Protein AF-A0A2V5QTD4-F1 (afdb_monomer_lite)

pLDDT: mean 82.25, std 8.92, range [62.06, 93.44]

Sequence (64 aa):
MLKFPDHEDRIFRLSLPANPMKAKYRAWSDWKKPDFVAKAGEQPSRPSGASDYQIRYKVDYQDQ

Foldseek 3Di:
DDDDPPFKDFAADDPDDPDCPPPVLQDKDPKAGGQWIDGVPDDTDGDPDDGPDTDIDGDDDDDD

Secondary structure (DSSP, 8-state):
-EE-SSSEEEE------S-TTSGGGGSPPPPB--SEEEETTS--B---S--S--B---------

Structure (mmCIF, N/CA/C/O backbone):
data_AF-A0A2V5QTD4-F1
#
_entry.id   AF-A0A2V5QTD4-F1
#
loop_
_atom_site.group_PDB
_atom_site.id
_atom_site.type_symbol
_atom_site.label_atom_id
_atom_site.label_alt_id
_atom_site.label_comp_id
_atom_site.label_asym_id
_atom_site.label_entity_id
_atom_site.label_seq_id
_atom_site.pdbx_PDB_ins_code
_atom_site.Cartn_x
_atom_site.Cartn_y
_atom_site.Cartn_z
_atom_site.occupancy
_atom_site.B_iso_or_equiv
_atom_site.auth_seq_id
_atom_site.auth_comp_id
_atom_site.auth_asym_id
_atom_site.auth_atom_id
_atom_site.pdbx_PDB_model_num
ATOM 1 N N . MET A 1 1 ? -1.487 8.269 4.146 1.00 62.06 1 MET A N 1
ATOM 2 C CA . MET A 1 1 ? -2.276 7.985 5.361 1.00 62.06 1 MET A CA 1
ATOM 3 C C . MET A 1 1 ? -3.700 7.755 4.910 1.00 62.06 1 MET A C 1
ATOM 5 O O . MET A 1 1 ? -4.231 8.626 4.231 1.00 62.06 1 MET A O 1
ATOM 9 N N . LEU A 1 2 ? -4.257 6.577 5.179 1.00 69.56 2 LEU A N 1
ATOM 10 C CA . LEU A 1 2 ? -5.664 6.291 4.898 1.00 69.56 2 LEU A CA 1
ATOM 11 C C . LEU A 1 2 ? -6.427 6.427 6.215 1.00 69.56 2 LEU A C 1
ATOM 13 O O . LEU A 1 2 ? -6.063 5.762 7.186 1.00 69.56 2 LEU A O 1
ATOM 17 N N . LYS A 1 3 ? -7.419 7.324 6.235 1.00 65.25 3 LYS A N 1
ATOM 18 C CA . LYS A 1 3 ? -8.292 7.560 7.387 1.00 65.25 3 LYS A CA 1
ATOM 19 C C . LYS A 1 3 ? -9.560 6.735 7.215 1.00 65.25 3 LYS A C 1
ATOM 21 O O . LYS A 1 3 ? -10.232 6.882 6.194 1.00 65.25 3 LYS A O 1
ATOM 26 N N . PHE A 1 4 ? -9.869 5.886 8.186 1.00 68.69 4 PHE A N 1
ATOM 27 C CA . PHE A 1 4 ? -11.084 5.073 8.193 1.00 68.69 4 PHE A CA 1
ATOM 28 C C . PHE A 1 4 ? -12.060 5.587 9.262 1.00 68.69 4 PHE A C 1
ATOM 30 O O . PHE A 1 4 ? -11.613 6.213 10.224 1.00 68.69 4 PHE A O 1
ATOM 37 N N . PRO A 1 5 ? -13.377 5.353 9.107 1.00 65.69 5 PRO A N 1
ATOM 38 C CA . PRO A 1 5 ? -14.389 5.862 10.037 1.00 65.69 5 PRO A CA 1
ATOM 39 C C . PRO A 1 5 ? -14.181 5.400 11.489 1.00 65.69 5 PRO A C 1
ATOM 41 O O . PRO A 1 5 ? -14.455 6.162 12.411 1.00 65.69 5 PRO A O 1
ATOM 44 N N . ASP A 1 6 ? -13.620 4.202 11.689 1.00 65.06 6 ASP A N 1
ATOM 45 C CA . ASP A 1 6 ? -13.537 3.528 12.993 1.00 65.06 6 ASP A CA 1
ATOM 46 C C . ASP A 1 6 ? -12.254 3.842 13.790 1.00 65.06 6 ASP A C 1
ATOM 48 O O . ASP A 1 6 ? -11.628 2.968 14.384 1.00 65.06 6 ASP A O 1
ATOM 52 N N . HIS A 1 7 ? -11.874 5.119 13.850 1.00 68.38 7 HIS A N 1
ATOM 53 C CA . HIS A 1 7 ? -10.918 5.675 14.828 1.00 68.38 7 HIS A CA 1
ATOM 54 C C . HIS A 1 7 ? -9.440 5.250 14.742 1.00 68.38 7 HIS A C 1
ATOM 56 O O . HIS A 1 7 ? -8.642 5.703 15.570 1.00 68.38 7 HIS A O 1
ATOM 62 N N . GLU A 1 8 ? -9.037 4.457 13.747 1.00 81.44 8 GLU A N 1
ATOM 63 C CA . GLU A 1 8 ? -7.634 4.082 13.561 1.00 81.44 8 GLU A CA 1
ATOM 64 C C . GLU A 1 8 ? -7.102 4.420 12.163 1.00 81.44 8 GLU A C 1
ATOM 66 O O . GLU A 1 8 ? -7.593 3.945 11.136 1.00 81.44 8 GLU A O 1
ATOM 71 N N . ASP A 1 9 ? -6.015 5.186 12.125 1.00 86.19 9 ASP A N 1
ATOM 72 C CA . ASP A 1 9 ? -5.311 5.506 10.894 1.00 86.19 9 ASP A CA 1
ATOM 73 C C . ASP A 1 9 ? -4.287 4.421 10.572 1.00 86.19 9 ASP A C 1
ATOM 75 O O . ASP A 1 9 ? -3.491 3.991 11.415 1.00 86.19 9 ASP A O 1
ATOM 79 N N . ARG A 1 10 ? -4.273 3.991 9.309 1.00 87.81 10 ARG A N 1
ATOM 80 C CA . ARG A 1 10 ? -3.288 3.033 8.797 1.00 87.81 10 ARG A CA 1
ATOM 81 C C . ARG A 1 10 ? -2.183 3.798 8.071 1.00 87.81 10 ARG A C 1
ATOM 83 O O . 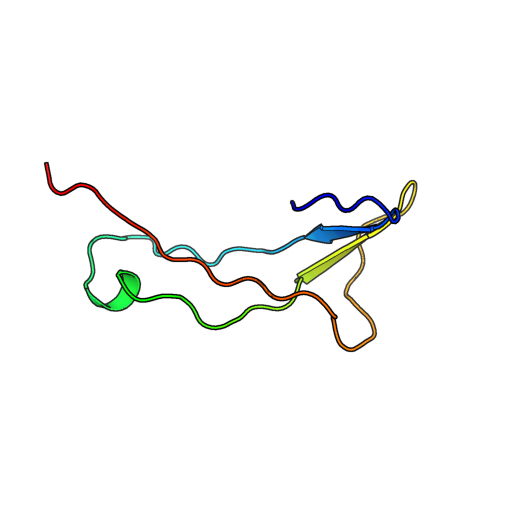ARG A 1 10 ? -2.430 4.520 7.093 1.00 87.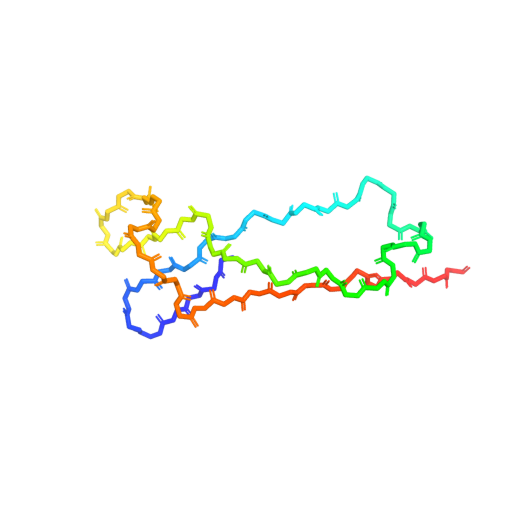81 10 ARG A O 1
ATOM 90 N N . ILE A 1 11 ? -0.952 3.653 8.553 1.00 89.94 11 ILE A N 1
ATOM 91 C CA . ILE A 1 11 ? 0.222 4.347 8.018 1.00 89.94 11 ILE A CA 1
ATOM 92 C C . ILE A 1 11 ? 1.100 3.339 7.281 1.00 89.94 11 ILE A C 1
ATOM 94 O O . ILE A 1 11 ? 1.545 2.343 7.849 1.00 89.94 11 ILE A O 1
ATOM 98 N N . PHE A 1 12 ? 1.367 3.640 6.012 1.00 91.62 12 PHE A N 1
ATOM 99 C CA . PHE A 1 12 ? 2.165 2.814 5.115 1.00 91.62 12 PHE A CA 1
ATOM 100 C C . PHE A 1 12 ? 3.356 3.616 4.600 1.00 91.62 12 PHE A C 1
ATOM 102 O O . PHE A 1 12 ? 3.198 4.749 4.134 1.00 91.62 12 PHE A O 1
ATOM 109 N N . ARG A 1 13 ? 4.540 3.016 4.634 1.00 91.38 13 ARG A N 1
ATOM 110 C CA . ARG A 1 13 ? 5.761 3.543 4.039 1.00 91.38 13 ARG A CA 1
ATOM 111 C C . ARG A 1 13 ? 5.919 2.957 2.642 1.00 91.38 13 ARG A C 1
ATOM 113 O O . ARG A 1 13 ? 6.260 1.791 2.453 1.00 91.38 13 ARG A O 1
ATOM 120 N N . LEU A 1 14 ? 5.680 3.791 1.637 1.00 88.88 14 LEU A N 1
ATOM 121 C CA . LEU A 1 14 ? 5.845 3.388 0.245 1.00 88.88 14 LEU A CA 1
ATOM 122 C C . LEU A 1 14 ? 7.330 3.381 -0.125 1.00 88.88 14 LEU A C 1
ATOM 124 O O . LEU A 1 14 ? 8.027 4.382 0.015 1.00 88.88 14 LEU A O 1
ATOM 128 N N . SER A 1 15 ? 7.809 2.246 -0.626 1.00 85.62 15 SER A N 1
ATOM 129 C CA . SER A 1 15 ? 9.158 2.120 -1.183 1.00 85.62 15 SER A CA 1
ATOM 130 C C . SER A 1 15 ? 9.086 2.471 -2.663 1.00 85.62 15 SER A C 1
ATOM 132 O O . SER A 1 15 ? 8.861 1.600 -3.508 1.00 85.62 15 SER A O 1
ATOM 134 N N . LEU A 1 16 ? 9.175 3.760 -2.970 1.00 86.19 16 LEU A N 1
ATOM 135 C CA . LEU A 1 16 ? 9.155 4.225 -4.351 1.00 86.19 16 LEU A CA 1
ATOM 136 C C . LEU A 1 16 ? 10.545 4.069 -4.984 1.00 86.19 16 LEU A C 1
ATOM 138 O O . LEU A 1 16 ? 11.559 4.246 -4.302 1.00 86.19 16 LEU A O 1
ATOM 142 N N . PRO A 1 17 ? 10.620 3.707 -6.272 1.00 83.25 17 PRO A N 1
ATOM 143 C CA . PRO A 1 17 ? 11.889 3.626 -6.972 1.00 83.25 17 PRO A CA 1
ATOM 144 C C . PRO A 1 17 ? 12.476 5.020 -7.198 1.00 83.25 17 PRO A C 1
ATOM 146 O O . PRO A 1 17 ? 11.763 5.943 -7.577 1.00 83.25 17 PRO A O 1
ATOM 149 N N . ALA A 1 18 ? 13.796 5.151 -7.061 1.00 84.44 18 ALA A N 1
ATOM 150 C CA . ALA A 1 18 ? 14.493 6.396 -7.393 1.00 84.44 18 ALA A CA 1
ATOM 151 C C . ALA A 1 18 ? 14.405 6.749 -8.893 1.00 84.44 18 ALA A C 1
ATOM 153 O O . ALA A 1 18 ? 14.443 7.917 -9.256 1.00 84.44 18 ALA A O 1
ATOM 154 N N . ASN A 1 19 ? 14.278 5.740 -9.764 1.00 84.81 19 ASN A N 1
ATOM 155 C CA . ASN A 1 19 ? 14.001 5.919 -11.187 1.00 84.81 19 ASN A CA 1
ATOM 156 C C . ASN A 1 19 ? 12.753 5.096 -11.572 1.00 84.81 19 ASN A C 1
ATOM 158 O O . ASN A 1 19 ? 12.863 3.868 -11.701 1.00 84.81 19 ASN A O 1
ATOM 162 N N . PRO A 1 20 ? 11.588 5.744 -11.758 1.00 77.81 20 PRO A N 1
ATOM 163 C CA . PRO A 1 20 ? 10.334 5.068 -12.080 1.00 77.81 20 PRO A CA 1
ATOM 164 C C . PRO A 1 20 ? 10.250 4.572 -13.533 1.00 77.81 20 PRO A C 1
ATOM 166 O O . PRO A 1 20 ? 9.389 3.754 -13.834 1.00 77.81 20 PRO A O 1
ATOM 169 N N . MET A 1 21 ? 11.159 4.981 -14.428 1.00 83.06 21 MET A N 1
ATOM 170 C CA . MET A 1 21 ? 11.104 4.608 -15.850 1.00 83.06 21 MET A CA 1
ATOM 171 C C . MET A 1 21 ? 11.491 3.147 -16.119 1.00 83.06 21 MET A C 1
ATOM 173 O O . MET A 1 21 ? 11.170 2.603 -17.182 1.00 83.06 21 MET A O 1
ATOM 177 N N . LYS A 1 22 ? 12.187 2.485 -15.179 1.00 80.38 22 LYS A N 1
ATOM 178 C CA . LYS A 1 22 ? 12.599 1.082 -15.351 1.00 80.38 22 LYS A CA 1
ATOM 179 C C . LYS A 1 22 ? 11.368 0.179 -15.458 1.00 80.38 22 LYS A C 1
ATOM 181 O O . LYS A 1 22 ? 10.510 0.194 -14.580 1.00 80.38 22 LYS A O 1
ATOM 186 N N . ALA A 1 23 ? 11.356 -0.692 -16.471 1.00 77.62 23 ALA A N 1
ATOM 187 C CA . ALA A 1 23 ? 10.227 -1.570 -16.797 1.00 77.62 23 ALA A CA 1
ATOM 188 C C . ALA A 1 23 ? 9.673 -2.365 -15.595 1.00 77.62 23 ALA A C 1
ATOM 190 O O . ALA A 1 23 ? 8.463 -2.516 -15.460 1.00 77.62 23 ALA A O 1
ATOM 191 N N . LYS A 1 24 ? 10.538 -2.802 -14.668 1.00 79.88 24 LYS A N 1
ATOM 192 C CA . LYS A 1 24 ? 10.128 -3.560 -13.473 1.00 79.88 24 LYS A CA 1
ATOM 193 C C . LYS A 1 24 ? 9.214 -2.796 -12.506 1.00 79.88 24 LYS A C 1
ATOM 195 O O . LYS A 1 24 ? 8.510 -3.426 -11.730 1.00 79.88 24 LYS A O 1
ATOM 200 N N . TYR A 1 25 ? 9.218 -1.462 -12.536 1.00 80.50 25 TYR A N 1
ATOM 201 C CA . TYR A 1 25 ? 8.365 -0.629 -11.679 1.00 80.50 25 TYR A CA 1
ATOM 202 C C . TYR A 1 25 ? 7.037 -0.241 -12.339 1.00 80.50 25 TYR A C 1
ATOM 204 O O . TYR A 1 25 ? 6.214 0.416 -11.708 1.00 80.50 25 TYR A O 1
ATOM 212 N N . ARG A 1 26 ? 6.810 -0.694 -13.581 1.00 80.69 26 ARG A N 1
ATOM 213 C CA . ARG A 1 26 ? 5.532 -0.558 -14.294 1.00 80.69 26 ARG A CA 1
ATOM 214 C C . ARG A 1 26 ? 4.511 -1.619 -13.871 1.00 80.69 26 ARG A C 1
ATOM 216 O O . ARG A 1 26 ? 3.345 -1.525 -14.240 1.00 80.69 26 ARG A O 1
ATOM 223 N N . ALA A 1 27 ? 4.938 -2.641 -13.131 1.00 87.62 27 ALA A N 1
ATOM 224 C CA . ALA A 1 27 ? 4.049 -3.630 -12.535 1.00 87.62 27 ALA A CA 1
ATOM 225 C C . ALA A 1 27 ? 3.470 -3.117 -11.207 1.00 87.62 27 ALA A C 1
ATOM 227 O O . ALA A 1 27 ? 4.007 -2.201 -10.583 1.00 87.62 27 ALA A O 1
ATOM 228 N N . TRP A 1 28 ? 2.375 -3.732 -10.763 1.00 90.44 28 TRP A N 1
ATOM 229 C CA . TRP A 1 28 ? 1.893 -3.545 -9.397 1.00 90.44 28 TRP A CA 1
ATOM 230 C C . TRP A 1 28 ? 2.951 -4.005 -8.392 1.00 90.44 28 TRP A C 1
ATOM 232 O O . TRP A 1 28 ? 3.613 -5.019 -8.606 1.00 90.44 28 TRP A O 1
ATOM 242 N N . SER A 1 29 ? 3.079 -3.281 -7.281 1.00 90.00 29 SER A N 1
ATOM 243 C CA . SER A 1 29 ? 3.813 -3.776 -6.122 1.00 90.00 29 SER A CA 1
ATOM 244 C C . SER A 1 29 ? 3.138 -5.017 -5.543 1.00 90.00 29 SER A C 1
ATOM 246 O O . SER A 1 29 ? 1.929 -5.217 -5.702 1.00 90.00 29 SER A O 1
ATOM 248 N N . ASP A 1 30 ? 3.891 -5.775 -4.750 1.00 91.44 30 ASP A N 1
ATOM 249 C CA . ASP A 1 30 ? 3.294 -6.732 -3.824 1.00 91.44 30 ASP A CA 1
ATOM 250 C C . ASP A 1 30 ? 2.354 -6.024 -2.840 1.00 91.44 30 ASP A C 1
ATOM 252 O O . ASP A 1 30 ? 2.468 -4.813 -2.590 1.00 91.44 30 ASP A O 1
ATOM 256 N N . TRP A 1 31 ? 1.426 -6.792 -2.272 1.00 92.69 31 TRP A N 1
ATOM 257 C CA . TRP A 1 31 ? 0.588 -6.327 -1.177 1.00 92.69 31 TRP A CA 1
ATOM 258 C C . TRP A 1 31 ? 1.438 -6.019 0.055 1.00 92.69 31 TRP A C 1
ATOM 260 O O . TRP A 1 31 ? 2.295 -6.804 0.464 1.00 92.69 31 TRP A O 1
ATOM 270 N N . LYS A 1 32 ? 1.181 -4.868 0.669 1.00 91.06 32 LYS A N 1
ATOM 271 C CA . LYS A 1 32 ? 1.881 -4.381 1.853 1.00 91.06 32 LYS A CA 1
ATOM 272 C C . LYS A 1 32 ? 0.911 -4.179 3.001 1.00 91.06 32 LYS A C 1
ATOM 274 O O . LYS A 1 32 ? -0.152 -3.585 2.831 1.00 91.06 32 LYS A O 1
ATOM 279 N N . LYS A 1 33 ? 1.321 -4.646 4.176 1.00 91.00 33 LYS A N 1
ATOM 280 C CA . LYS A 1 33 ? 0.671 -4.363 5.459 1.00 91.00 33 LYS A CA 1
ATOM 281 C C . LYS A 1 33 ? 1.055 -2.957 5.943 1.00 91.00 33 LYS A C 1
ATOM 283 O O . LYS A 1 33 ? 2.084 -2.440 5.506 1.00 91.00 33 LYS A O 1
ATOM 288 N N . PRO A 1 34 ? 0.254 -2.336 6.821 1.00 91.12 34 PRO A N 1
ATOM 289 C CA . PRO A 1 34 ? 0.625 -1.077 7.449 1.00 91.12 34 PRO A CA 1
ATOM 290 C C . PRO A 1 34 ? 1.873 -1.259 8.306 1.00 91.12 34 PRO A C 1
ATOM 292 O O . PRO A 1 34 ? 2.023 -2.256 9.012 1.00 91.12 34 PRO A O 1
ATOM 295 N N . ASP A 1 35 ? 2.748 -0.265 8.265 1.00 91.62 35 ASP A N 1
ATOM 296 C CA . ASP A 1 35 ? 3.920 -0.194 9.131 1.00 91.62 35 ASP A CA 1
ATOM 297 C C . ASP A 1 35 ? 3.528 0.280 10.534 1.00 91.62 35 ASP A C 1
ATOM 299 O O . ASP A 1 35 ? 4.136 -0.136 11.523 1.00 91.62 35 ASP A O 1
ATOM 303 N N . PHE A 1 36 ? 2.502 1.140 10.616 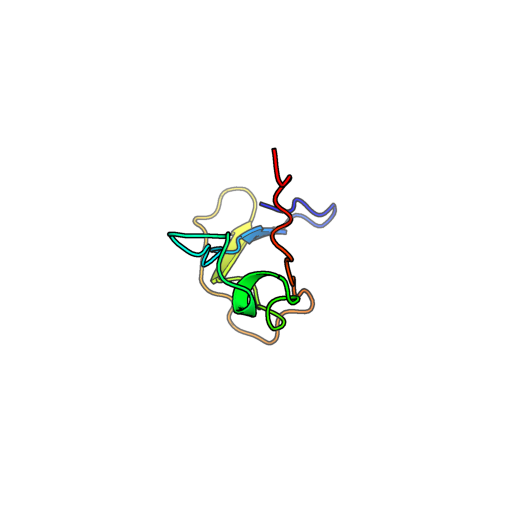1.00 91.00 36 PHE A N 1
ATOM 304 C CA . PHE A 1 36 ? 1.985 1.670 11.874 1.00 91.00 36 PHE A CA 1
ATOM 305 C C . PHE A 1 36 ? 0.463 1.810 11.872 1.00 91.00 36 PHE A C 1
ATOM 307 O O . PHE A 1 36 ? -0.173 2.031 10.836 1.00 91.00 36 PHE A O 1
ATOM 314 N N . VAL A 1 37 ? -0.092 1.742 13.075 1.00 89.12 37 VAL A N 1
ATOM 315 C CA . VAL A 1 37 ? -1.466 2.102 13.406 1.00 89.12 37 VAL A CA 1
ATOM 316 C C . VAL A 1 37 ? -1.419 3.306 14.334 1.00 89.12 37 VAL A C 1
ATOM 318 O O . VAL A 1 37 ? -0.694 3.282 15.327 1.00 89.12 37 VAL A O 1
ATOM 321 N N . ALA A 1 38 ? -2.172 4.353 14.012 1.00 87.75 38 ALA A N 1
ATOM 322 C CA . ALA A 1 38 ? -2.369 5.484 14.912 1.00 87.75 38 ALA A CA 1
ATOM 323 C C . ALA A 1 38 ? -3.813 5.504 15.407 1.00 87.75 38 ALA A C 1
ATOM 325 O O . ALA A 1 38 ? -4.734 5.276 14.625 1.00 87.75 38 ALA A O 1
ATOM 326 N N . LYS A 1 39 ? -3.996 5.781 16.697 1.00 86.19 39 LYS A N 1
ATOM 327 C CA . LYS A 1 39 ? -5.304 5.989 17.322 1.00 86.19 39 LYS A CA 1
ATOM 328 C C . LYS A 1 39 ? -5.399 7.429 17.803 1.00 86.19 39 LYS A C 1
ATOM 330 O O . LYS A 1 39 ? -4.377 8.075 18.041 1.00 86.19 39 LYS A O 1
ATOM 335 N N . ALA A 1 40 ? -6.615 7.947 17.936 1.00 81.12 40 ALA A N 1
ATOM 336 C CA . ALA A 1 40 ? -6.820 9.310 18.411 1.00 81.12 40 ALA A CA 1
ATOM 337 C C . ALA A 1 40 ? -6.163 9.522 19.790 1.00 81.12 40 ALA A C 1
ATOM 339 O O . ALA A 1 40 ? -6.476 8.821 20.745 1.00 81.12 40 ALA A O 1
ATOM 340 N N . GLY A 1 41 ? -5.252 10.495 19.881 1.00 81.38 41 GLY A N 1
ATOM 341 C CA . GLY A 1 41 ? -4.546 10.826 21.124 1.00 81.38 41 GLY A CA 1
ATOM 342 C C . GLY A 1 41 ? -3.356 9.922 21.473 1.00 81.38 41 GLY A C 1
ATOM 343 O O . GLY A 1 41 ? -2.693 10.183 22.473 1.00 81.38 41 GLY A O 1
ATOM 344 N N . GLU A 1 42 ? -3.03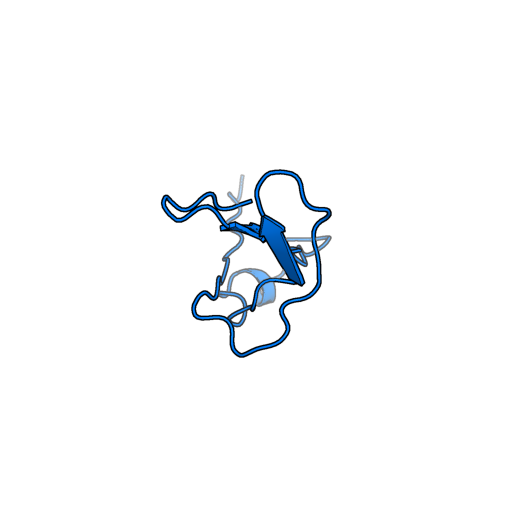8 8.912 20.658 1.00 84.44 42 GLU A N 1
ATOM 345 C CA . GLU A 1 42 ? -1.922 7.988 20.891 1.00 84.44 42 GLU A CA 1
ATOM 346 C C . GLU A 1 42 ? -0.800 8.159 19.858 1.00 84.44 42 GLU A C 1
ATOM 348 O O . GLU A 1 42 ? -1.023 8.527 18.701 1.00 84.44 42 GLU A O 1
ATOM 353 N N . GLN A 1 43 ? 0.434 7.848 20.262 1.00 87.88 43 GLN A N 1
ATOM 354 C CA . GLN A 1 43 ? 1.552 7.794 19.326 1.00 87.88 43 GLN A CA 1
ATOM 355 C C . GLN A 1 43 ? 1.403 6.571 18.400 1.00 87.88 43 GLN A C 1
ATOM 357 O O . GLN A 1 43 ? 1.075 5.483 18.880 1.00 87.88 43 GLN A O 1
ATOM 362 N N . PRO A 1 44 ? 1.681 6.701 17.087 1.00 90.56 44 PRO A N 1
ATOM 363 C CA . PRO A 1 44 ? 1.622 5.569 16.172 1.00 90.56 44 PRO A CA 1
ATOM 364 C C . PRO A 1 44 ? 2.509 4.410 16.634 1.00 90.56 44 PRO A C 1
ATOM 366 O O . PRO A 1 44 ? 3.688 4.601 16.941 1.00 90.56 44 PRO A O 1
ATOM 369 N N . SER A 1 45 ? 1.960 3.201 16.634 1.00 90.44 45 SER A N 1
ATOM 370 C CA . SER A 1 45 ? 2.646 1.986 17.076 1.00 90.44 45 SER A CA 1
ATOM 371 C C . SER A 1 45 ? 2.641 0.919 15.984 1.00 90.44 45 SER A C 1
ATOM 373 O O . SER A 1 45 ? 1.878 0.992 15.017 1.00 90.44 45 SER A O 1
ATOM 375 N N . ARG A 1 46 ? 3.545 -0.063 16.091 1.00 88.69 46 ARG A N 1
ATOM 376 C CA . ARG A 1 46 ? 3.563 -1.192 15.152 1.00 88.69 46 ARG A CA 1
ATOM 377 C C . ARG A 1 46 ? 2.321 -2.063 15.382 1.00 88.69 46 ARG A C 1
ATOM 379 O O . ARG A 1 46 ? 2.003 -2.330 16.540 1.00 88.69 46 ARG A O 1
ATOM 386 N N . PRO A 1 47 ? 1.655 -2.552 14.322 1.00 85.75 47 PRO A N 1
ATOM 387 C CA . PRO A 1 47 ? 0.518 -3.451 14.480 1.00 85.75 47 PRO A CA 1
ATOM 388 C C . PRO A 1 47 ? 0.945 -4.732 15.214 1.00 85.75 47 PRO A C 1
ATOM 390 O O . PRO A 1 47 ? 1.932 -5.359 14.833 1.00 85.75 47 PRO A O 1
ATOM 393 N N . SER A 1 48 ? 0.203 -5.134 16.248 1.00 76.69 48 SER A N 1
ATOM 394 C CA . SER A 1 48 ? 0.488 -6.327 17.066 1.00 76.69 48 SER A CA 1
ATOM 395 C C . SER A 1 48 ? -0.220 -7.605 16.587 1.00 76.69 48 SER A C 1
ATOM 397 O O . SER A 1 48 ? -0.125 -8.640 17.241 1.00 76.69 48 SER A O 1
ATOM 399 N N . GLY A 1 49 ? -0.902 -7.567 15.437 1.00 73.88 49 GLY A N 1
ATOM 400 C CA . GLY A 1 49 ? -1.670 -8.689 14.891 1.00 73.88 49 GLY A CA 1
ATOM 401 C C . GLY A 1 49 ? -1.717 -8.712 13.362 1.00 73.88 49 GLY A C 1
ATOM 402 O O . GLY A 1 49 ? -1.065 -7.910 12.685 1.00 73.88 49 GLY A O 1
ATOM 403 N N . ALA A 1 50 ? -2.489 -9.651 12.803 1.00 66.50 50 ALA A N 1
ATOM 404 C CA . ALA A 1 50 ? -2.813 -9.625 11.381 1.00 66.50 50 ALA A CA 1
ATOM 405 C C . ALA A 1 50 ? -3.545 -8.313 11.067 1.00 66.50 50 ALA A C 1
ATOM 407 O O . ALA A 1 50 ? -4.467 -7.930 11.776 1.00 66.50 50 ALA A O 1
ATOM 408 N N . SER A 1 51 ? -3.091 -7.596 10.040 1.00 68.25 51 SER A N 1
ATOM 409 C CA . SER A 1 51 ? -3.791 -6.398 9.594 1.00 68.25 51 SER A CA 1
ATOM 410 C C . SER A 1 51 ? -4.854 -6.784 8.578 1.00 68.25 51 SER A C 1
ATOM 412 O O . SER A 1 51 ? -4.527 -7.429 7.579 1.00 68.25 51 SER A O 1
ATOM 414 N N . ASP A 1 52 ? -6.082 -6.330 8.813 1.00 76.31 52 ASP A N 1
ATOM 415 C CA . ASP A 1 52 ? -7.217 -6.516 7.901 1.00 76.31 52 ASP A CA 1
ATOM 416 C C . ASP A 1 52 ? -7.053 -5.734 6.591 1.00 76.31 52 ASP A C 1
ATOM 418 O O . ASP A 1 52 ? -7.734 -5.999 5.603 1.00 76.31 52 ASP A O 1
ATOM 422 N N . TYR A 1 53 ? -6.122 -4.775 6.565 1.00 80.88 53 TYR A N 1
ATOM 423 C CA . TYR A 1 53 ? -5.912 -3.880 5.440 1.00 80.88 53 TYR A CA 1
ATOM 424 C C . TYR A 1 53 ? -4.532 -4.073 4.834 1.00 80.88 53 TYR A C 1
ATOM 426 O O . TYR A 1 53 ? -3.504 -4.072 5.515 1.00 80.88 53 TYR A O 1
ATOM 434 N N . GLN A 1 54 ? -4.512 -4.179 3.512 1.00 89.25 54 GLN A N 1
ATOM 435 C CA . GLN A 1 54 ? -3.293 -4.195 2.723 1.00 89.25 54 GLN A CA 1
ATOM 436 C C . GLN A 1 54 ? -3.441 -3.229 1.558 1.00 89.25 54 GLN A C 1
ATOM 438 O O . GLN A 1 54 ? -4.534 -3.044 1.022 1.00 89.25 54 GLN A O 1
ATOM 443 N N . ILE A 1 55 ? -2.331 -2.621 1.153 1.00 91.19 55 ILE A N 1
ATOM 444 C CA . ILE A 1 55 ? -2.283 -1.779 -0.040 1.00 91.19 55 ILE A CA 1
ATOM 445 C C . ILE A 1 55 ? -1.305 -2.360 -1.048 1.00 91.19 55 ILE A C 1
ATOM 447 O O . ILE A 1 55 ? -0.299 -2.964 -0.684 1.00 91.19 55 ILE A O 1
ATOM 451 N N . ARG A 1 56 ? -1.564 -2.111 -2.323 1.00 93.44 56 ARG A N 1
ATOM 452 C CA . ARG A 1 56 ? -0.572 -2.222 -3.389 1.00 93.44 56 ARG A CA 1
ATOM 453 C C . ARG A 1 56 ? -0.637 -0.960 -4.230 1.00 93.44 56 ARG A C 1
ATOM 455 O O . ARG A 1 56 ? -1.685 -0.321 -4.303 1.00 93.44 56 ARG A O 1
ATOM 462 N N . TYR A 1 57 ? 0.471 -0.601 -4.853 1.00 89.81 57 TYR A N 1
ATOM 463 C CA . TYR A 1 57 ? 0.566 0.596 -5.679 1.00 89.81 57 TYR A CA 1
ATOM 464 C C . TYR A 1 57 ? 1.237 0.270 -7.007 1.00 89.81 57 TYR A C 1
ATOM 466 O O . TYR A 1 57 ? 2.061 -0.638 -7.097 1.00 89.81 57 TYR A O 1
ATOM 474 N N . LYS A 1 58 ? 0.876 1.029 -8.037 1.00 88.94 58 LYS A N 1
ATOM 475 C CA . LYS A 1 58 ? 1.534 1.041 -9.340 1.00 88.94 58 LYS A CA 1
ATOM 476 C C . LYS A 1 58 ? 1.984 2.469 -9.601 1.00 88.94 58 LYS A C 1
ATOM 478 O O . LYS A 1 58 ? 1.247 3.403 -9.295 1.00 88.94 58 LYS A O 1
ATOM 483 N N . VAL A 1 59 ? 3.200 2.631 -10.106 1.00 86.19 59 VAL A N 1
ATOM 484 C CA . VAL A 1 59 ? 3.714 3.945 -10.493 1.00 86.19 59 VAL A CA 1
ATOM 485 C C . VAL A 1 59 ? 3.526 4.077 -11.994 1.00 86.19 59 VAL A C 1
ATOM 487 O O . VAL A 1 59 ? 4.199 3.395 -12.765 1.00 86.19 59 VAL A O 1
ATOM 490 N N . ASP A 1 60 ? 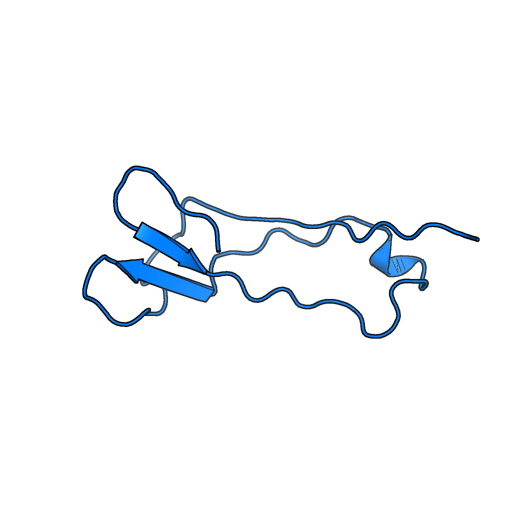2.591 4.932 -12.392 1.00 81.38 60 ASP A N 1
ATOM 491 C CA . ASP A 1 60 ? 2.443 5.333 -13.784 1.00 81.38 60 ASP A CA 1
ATOM 492 C C . ASP A 1 60 ? 3.333 6.546 -14.055 1.00 81.38 60 ASP A C 1
ATOM 494 O O . ASP A 1 60 ? 3.504 7.426 -13.210 1.00 81.38 60 ASP A O 1
ATOM 498 N N . TYR A 1 61 ? 3.925 6.572 -15.239 1.00 74.94 61 TYR A N 1
ATOM 499 C CA . TYR A 1 61 ? 4.708 7.691 -15.736 1.00 74.94 61 TYR A CA 1
ATOM 500 C C . TYR A 1 61 ? 4.175 8.023 -17.134 1.00 74.94 61 TYR A C 1
ATOM 502 O O . TYR A 1 61 ? 3.824 7.123 -17.897 1.00 74.94 61 TYR A O 1
ATOM 510 N N . GLN A 1 62 ? 4.054 9.312 -17.444 1.00 70.81 62 GLN A N 1
ATOM 511 C CA . GLN A 1 62 ? 3.801 9.751 -18.812 1.00 70.81 62 GLN A CA 1
ATOM 512 C C . GLN A 1 62 ? 5.139 9.780 -19.546 1.00 70.81 62 GLN A C 1
ATOM 514 O O . GLN A 1 62 ? 6.068 10.451 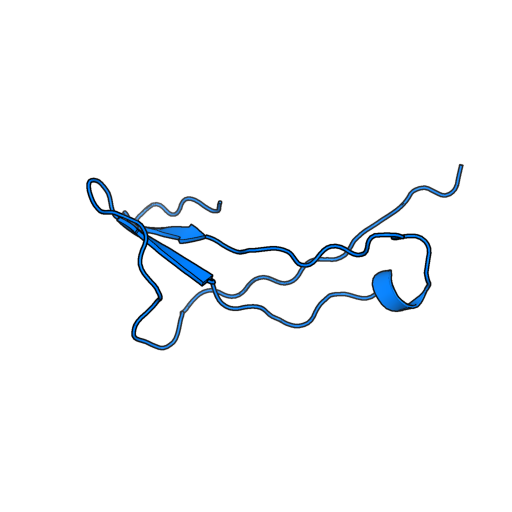-19.098 1.00 70.81 62 GLN A O 1
ATOM 519 N N . ASP A 1 63 ? 5.235 9.038 -20.647 1.00 66.06 63 ASP A N 1
ATOM 520 C CA . ASP A 1 63 ? 6.261 9.300 -21.653 1.00 66.06 63 ASP A CA 1
ATOM 521 C C . ASP A 1 63 ? 5.906 10.656 -22.293 1.00 66.06 63 ASP A C 1
ATOM 523 O O . ASP A 1 63 ? 4.806 10.808 -22.830 1.00 66.06 63 ASP A O 1
ATOM 527 N N . GLN A 1 64 ? 6.777 11.659 -22.120 1.00 62.19 64 GLN A N 1
ATOM 528 C CA . GLN A 1 64 ? 6.684 12.937 -22.839 1.00 62.19 64 GLN A CA 1
ATOM 529 C C . GLN A 1 64 ? 7.089 12.759 -24.299 1.00 62.19 64 GLN A C 1
ATOM 531 O O . GLN A 1 64 ? 8.062 12.010 -24.547 1.00 62.19 64 GLN A O 1
#

Radius of gyration: 14.69 Å; chains: 1; bounding box: 29×23×44 Å